Protein AF-A0AAD6Y8E2-F1 (afdb_monomer_lite)

Secondary structure (DSSP, 8-state):
----SSSSPTT-B-TT---STTPPPPBPPPGGGS-GGGGGTTS-------STT-HHHHHHHHHHHHHHHHHHHHHHT-

Organism: NCBI:txid153505

Radius of gyration: 21.16 Å; chains: 1; bounding box: 54×35×50 Å

pLDDT: mean 90.58, std 10.4, range [38.72, 97.62]

InterPro domains:
  IPR013870 Large ribosomal subunit protein mL54 [PF08561] (5-75)
  IPR013870 Large ribosomal subunit protein mL54 [PTHR28595] (4-76)

Foldseek 3Di:
DDDDLDPFDFQRFDPPPDDDPPDDTDTDHPPVVDDPVVSCPPPDDDQDCPDDPGPVVVVVVVVVVVVVVVVVVVVVVD

Structure (mmCIF, N/CA/C/O backbone):
data_AF-A0AAD6Y8E2-F1
#
_entry.id   AF-A0AAD6Y8E2-F1
#
loop_
_atom_site.group_PDB
_atom_site.id
_atom_site.type_symbol
_atom_site.label_atom_id
_atom_site.label_alt_id
_atom_site.label_comp_id
_atom_site.label_asym_id
_atom_site.label_entity_id
_atom_site.label_seq_id
_atom_site.pdbx_PDB_ins_code
_atom_site.Cartn_x
_atom_site.Cartn_y
_atom_site.Cartn_z
_atom_site.occupancy
_atom_site.B_iso_or_equiv
_atom_site.auth_seq_id
_atom_site.auth_comp_id
_atom_site.auth_asym_id
_atom_site.auth_atom_id
_atom_site.pdbx_PDB_model_num
ATOM 1 N N . MET A 1 1 ? -11.270 -27.763 -1.648 1.00 38.72 1 MET A N 1
ATOM 2 C CA . MET A 1 1 ? -11.060 -26.839 -0.515 1.00 38.72 1 MET A CA 1
ATOM 3 C C . MET A 1 1 ? -11.471 -25.470 -1.008 1.00 38.72 1 MET A C 1
ATOM 5 O O . MET A 1 1 ? -10.914 -25.038 -2.008 1.00 38.72 1 MET A O 1
ATOM 9 N N . SER A 1 2 ? -12.507 -24.869 -0.425 1.00 44.09 2 SER A N 1
ATOM 10 C CA . SER A 1 2 ? -12.939 -23.530 -0.833 1.00 44.09 2 SER A CA 1
ATOM 11 C C . SER A 1 2 ? -11.828 -22.558 -0.448 1.00 44.09 2 SER A C 1
ATOM 13 O O . SER A 1 2 ? -11.489 -22.475 0.730 1.00 44.09 2 SER A O 1
ATOM 15 N N . SER A 1 3 ? -11.194 -21.914 -1.427 1.00 60.97 3 SER A N 1
ATOM 16 C CA . SER A 1 3 ? -10.241 -20.846 -1.135 1.00 60.97 3 SER A CA 1
ATOM 17 C C . SER A 1 3 ? -11.053 -19.663 -0.633 1.00 60.97 3 SER A C 1
ATOM 19 O O . SER A 1 3 ? -11.864 -19.132 -1.388 1.00 60.97 3 SER A O 1
ATOM 21 N N . LEU A 1 4 ? -10.868 -19.279 0.628 1.00 69.94 4 LEU A N 1
ATOM 22 C CA . LEU A 1 4 ? -11.339 -17.981 1.104 1.00 69.94 4 LEU A CA 1
ATOM 23 C C . LEU A 1 4 ? -10.670 -16.895 0.243 1.00 69.94 4 LEU A C 1
ATOM 25 O O . LEU A 1 4 ? -9.491 -17.032 -0.103 1.00 69.94 4 LEU A O 1
ATOM 29 N N . LEU A 1 5 ? -11.435 -15.882 -0.174 1.00 84.50 5 LEU A N 1
ATOM 30 C CA . LEU A 1 5 ? -10.930 -14.792 -1.014 1.00 84.50 5 LEU A CA 1
ATOM 31 C C . LEU A 1 5 ? -10.077 -13.835 -0.170 1.00 84.50 5 LEU A C 1
ATOM 33 O O . LEU A 1 5 ? -8.968 -13.475 -0.568 1.00 84.50 5 LEU A O 1
ATOM 37 N N . SER A 1 6 ? -10.555 -13.509 1.031 1.00 88.69 6 SER A N 1
ATOM 38 C CA . SER A 1 6 ? -9.791 -12.842 2.082 1.00 88.69 6 SER A CA 1
ATOM 39 C C . SER A 1 6 ? -9.252 -13.821 3.126 1.00 88.69 6 SER A C 1
ATOM 41 O O . SER A 1 6 ? -9.858 -14.840 3.445 1.00 88.69 6 SER A O 1
ATOM 43 N N . SER A 1 7 ? -8.106 -13.479 3.719 1.00 90.25 7 SER A N 1
ATOM 44 C CA . SER A 1 7 ? -7.576 -14.181 4.900 1.00 90.25 7 SER A CA 1
ATOM 45 C C . SER A 1 7 ? -8.241 -13.756 6.216 1.00 90.25 7 SER A C 1
ATOM 47 O O . SER A 1 7 ? -8.088 -14.440 7.225 1.00 90.25 7 SER A O 1
ATOM 49 N N . CYS A 1 8 ? -8.951 -12.624 6.219 1.00 90.25 8 CYS A N 1
ATOM 50 C CA . CYS A 1 8 ? -9.663 -12.102 7.380 1.00 90.25 8 CYS A CA 1
ATOM 51 C C . CYS A 1 8 ? -11.153 -12.398 7.236 1.00 90.25 8 CYS A C 1
ATOM 53 O O . CYS A 1 8 ? -11.777 -11.919 6.294 1.00 90.25 8 CYS A O 1
ATOM 55 N N . GLU A 1 9 ? -11.719 -13.142 8.186 1.00 92.25 9 GLU A N 1
ATOM 56 C CA . GLU A 1 9 ? -13.156 -13.412 8.212 1.00 92.25 9 GLU A CA 1
ATOM 57 C C . GLU A 1 9 ? -13.956 -12.151 8.597 1.00 92.25 9 GLU A C 1
ATOM 59 O O . GLU A 1 9 ? -13.437 -11.290 9.328 1.00 92.25 9 GLU A O 1
ATOM 64 N N . PRO A 1 10 ? -15.228 -12.041 8.173 1.00 94.25 10 PRO A N 1
ATOM 65 C CA . PRO A 1 10 ? -16.093 -10.930 8.558 1.00 94.25 10 PRO A CA 1
ATOM 66 C C . PRO A 1 10 ? -16.202 -10.823 10.086 1.00 94.25 10 PRO A C 1
ATOM 68 O O . PRO A 1 10 ? -16.373 -11.819 10.785 1.00 94.25 10 PRO A O 1
ATOM 71 N N . GLY A 1 11 ? -16.092 -9.610 10.624 1.00 94.25 11 GLY A N 1
ATOM 72 C CA . GLY A 1 11 ? -16.087 -9.356 12.067 1.00 94.25 11 GLY A CA 1
ATOM 73 C C . GLY A 1 11 ? -14.712 -9.455 12.736 1.00 94.25 11 GLY A C 1
ATOM 74 O O . GLY A 1 11 ? -14.597 -9.151 13.923 1.00 94.25 11 GLY A O 1
ATOM 75 N N . THR A 1 12 ? -13.653 -9.820 12.004 1.00 95.50 12 THR A N 1
ATOM 76 C CA . THR A 1 12 ? -12.281 -9.801 12.538 1.00 95.50 12 THR A CA 1
ATOM 77 C C . THR A 1 12 ? -11.887 -8.381 12.949 1.00 95.50 12 THR A C 1
ATOM 79 O O . THR A 1 12 ? -12.026 -7.440 12.168 1.00 95.50 12 THR A O 1
ATOM 82 N N . ILE A 1 13 ? -11.366 -8.211 14.168 1.00 95.94 13 ILE A N 1
ATOM 83 C CA . ILE A 1 13 ? -10.921 -6.904 14.670 1.00 95.94 13 ILE A CA 1
ATOM 84 C C . ILE A 1 13 ? -9.610 -6.505 13.982 1.00 95.94 13 ILE A C 1
ATOM 86 O O . ILE A 1 13 ? -8.579 -7.155 14.159 1.00 95.94 13 ILE A O 1
ATOM 90 N N . LEU A 1 14 ? -9.626 -5.389 13.255 1.00 95.25 14 LEU A N 1
ATOM 91 C CA . LEU A 1 14 ? -8.452 -4.818 12.601 1.00 95.25 14 LEU A CA 1
ATOM 92 C C . LEU A 1 14 ? -7.667 -3.947 13.592 1.00 95.25 14 LEU A C 1
ATOM 94 O O . LEU A 1 14 ? -7.900 -2.745 13.751 1.00 95.25 14 LEU A O 1
ATOM 98 N N . THR A 1 15 ? -6.727 -4.572 14.300 1.00 94.25 15 THR A N 1
ATOM 99 C CA . THR A 1 15 ? -5.881 -3.895 15.292 1.00 94.25 15 THR A CA 1
ATOM 100 C C . THR A 1 15 ? -4.937 -2.880 14.641 1.00 94.25 15 THR A C 1
ATOM 102 O O . THR A 1 15 ? -4.384 -3.141 13.578 1.00 94.25 15 THR A O 1
ATOM 105 N N . GLY A 1 16 ? -4.704 -1.739 15.296 1.00 93.69 16 GLY A N 1
ATOM 106 C CA . GLY A 1 16 ? -3.760 -0.712 14.828 1.00 93.69 16 GLY A CA 1
ATOM 107 C C . GLY A 1 16 ? -4.300 0.241 13.754 1.00 93.69 16 GLY A C 1
ATOM 108 O O . GLY A 1 16 ? -3.602 1.182 13.390 1.00 93.69 16 GLY A O 1
ATOM 109 N N . VAL A 1 17 ? -5.536 0.042 13.282 1.00 95.25 17 VAL A N 1
ATOM 110 C CA . VAL A 1 17 ? -6.208 0.966 12.348 1.00 95.25 17 VAL A CA 1
ATOM 111 C C . VAL A 1 17 ? -6.694 2.230 13.066 1.00 95.25 17 VAL A C 1
ATOM 113 O O . VAL A 1 17 ? -6.564 3.339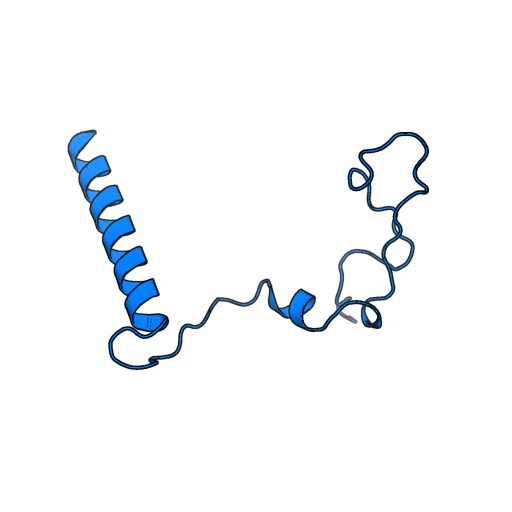 12.549 1.00 95.25 17 VAL A O 1
ATOM 116 N N . ASN A 1 18 ? -7.230 2.075 14.278 1.00 95.81 18 ASN A N 1
ATOM 117 C CA . ASN A 1 18 ? -7.647 3.204 15.105 1.00 95.81 18 ASN A CA 1
ATOM 118 C C . ASN A 1 18 ? -6.433 3.940 15.674 1.00 95.81 18 ASN A C 1
ATOM 120 O O . ASN A 1 18 ? -5.567 3.331 16.303 1.00 95.81 18 ASN A O 1
ATOM 124 N N . TYR A 1 19 ? -6.420 5.260 15.512 1.00 94.88 19 TYR A N 1
ATOM 125 C CA . TYR A 1 19 ? -5.347 6.133 15.995 1.00 94.88 19 TYR A CA 1
ATOM 126 C C . TYR A 1 19 ? -5.839 7.194 16.993 1.00 94.88 19 TYR A C 1
ATOM 128 O O . TYR A 1 19 ? -5.023 7.801 17.688 1.00 94.88 19 TYR A O 1
ATOM 136 N N . LEU A 1 20 ? -7.156 7.413 17.108 1.00 96.00 20 LEU A N 1
ATOM 137 C CA . LEU A 1 20 ? -7.747 8.292 18.119 1.00 96.00 20 LEU A CA 1
ATOM 138 C C . LEU A 1 20 ? -8.253 7.480 19.316 1.00 96.00 20 LEU A C 1
ATOM 140 O O . LEU A 1 20 ? -8.717 6.346 19.194 1.00 96.00 20 LEU A O 1
ATOM 144 N N . LYS A 1 21 ? -8.205 8.093 20.501 1.00 94.06 21 LYS A N 1
ATOM 145 C CA . LYS A 1 21 ? -8.738 7.492 21.730 1.00 94.06 21 LYS A CA 1
ATOM 146 C C . LYS A 1 21 ? -10.266 7.434 21.667 1.00 94.06 21 LYS A C 1
ATOM 148 O O . LYS A 1 21 ? -10.901 8.395 21.246 1.00 94.06 21 LYS A O 1
ATOM 153 N N . GLY A 1 22 ? -10.843 6.327 22.136 1.00 93.69 22 GLY A N 1
ATOM 154 C CA . GLY A 1 22 ? -12.296 6.152 22.229 1.00 93.69 22 GLY A CA 1
ATOM 155 C C . GLY A 1 22 ? -13.006 5.810 20.914 1.00 93.69 22 GLY A C 1
ATOM 156 O O . GLY A 1 22 ? -14.232 5.776 20.902 1.00 93.69 22 GLY A O 1
ATOM 157 N N . GLN A 1 23 ? -12.281 5.544 19.819 1.00 96.25 23 GLN A N 1
ATOM 158 C CA . GLN A 1 23 ? -12.894 5.029 18.590 1.00 96.25 23 GLN A CA 1
ATOM 159 C C . GLN A 1 23 ? -13.405 3.591 18.790 1.00 96.25 23 GLN A C 1
ATOM 161 O O . GLN A 1 23 ? -12.721 2.793 19.441 1.00 96.25 23 GLN A O 1
ATOM 166 N N . PRO A 1 24 ? -14.575 3.238 18.224 1.00 95.00 24 PRO A N 1
ATOM 167 C CA . PRO A 1 24 ? -15.052 1.859 18.230 1.00 95.00 24 PRO A CA 1
ATOM 168 C C . PRO A 1 24 ? -14.083 0.950 17.456 1.00 95.00 24 PRO A C 1
ATOM 170 O O . PRO A 1 24 ? -13.396 1.428 16.549 1.00 95.00 24 PRO A O 1
ATOM 173 N N . PRO A 1 25 ? -13.998 -0.350 17.788 1.00 94.50 25 PRO A N 1
ATOM 174 C CA . PRO A 1 25 ? -13.132 -1.282 17.072 1.00 94.50 25 PRO A CA 1
ATOM 175 C C . PRO A 1 25 ? -13.526 -1.356 15.592 1.00 94.50 25 PRO A C 1
ATOM 177 O O . PRO A 1 25 ? -14.706 -1.445 15.261 1.00 94.50 25 PRO A O 1
ATOM 180 N N . VAL A 1 26 ? -12.529 -1.329 14.707 1.00 96.25 26 VAL A N 1
ATOM 181 C CA . VAL A 1 26 ? -12.746 -1.535 13.271 1.00 96.25 26 VAL A CA 1
ATOM 182 C C . VAL A 1 26 ? -12.865 -3.031 13.024 1.00 96.25 26 VAL A C 1
ATOM 184 O O . VAL A 1 26 ? -11.962 -3.787 13.381 1.00 96.25 26 VAL A O 1
ATOM 187 N N . LEU A 1 27 ? -13.977 -3.445 12.428 1.00 96.44 27 LEU A N 1
ATOM 188 C CA . LEU A 1 27 ? -14.251 -4.834 12.081 1.00 96.44 27 LEU A CA 1
ATOM 189 C C . LEU A 1 27 ? -14.119 -5.019 10.568 1.00 96.44 27 LEU A C 1
ATOM 191 O O . LEU A 1 27 ? -14.518 -4.140 9.804 1.00 96.44 27 LEU A O 1
ATOM 195 N N . ALA A 1 28 ? -13.564 -6.153 10.145 1.00 95.94 28 ALA A N 1
ATOM 196 C CA . ALA A 1 28 ? -13.574 -6.558 8.746 1.00 95.94 28 ALA A CA 1
ATOM 197 C C . ALA A 1 28 ? -15.020 -6.767 8.271 1.00 95.94 28 ALA A C 1
ATOM 199 O O . ALA A 1 28 ? -15.830 -7.366 8.982 1.00 95.94 28 ALA A O 1
ATOM 200 N N . LEU A 1 29 ? -15.343 -6.261 7.087 1.00 94.25 29 LEU A N 1
ATOM 201 C CA . LEU A 1 29 ? -16.630 -6.484 6.433 1.00 94.25 29 LEU A CA 1
ATOM 202 C C . LEU A 1 29 ? -16.600 -7.815 5.653 1.00 94.25 29 LEU A C 1
ATOM 204 O O . LEU A 1 29 ? -15.526 -8.396 5.485 1.00 94.25 29 LEU A O 1
ATOM 208 N N . PRO A 1 30 ? -17.753 -8.322 5.192 1.00 94.69 30 PRO A N 1
ATOM 209 C CA . PRO A 1 30 ? -17.819 -9.348 4.154 1.00 94.69 30 PRO A CA 1
ATOM 210 C C . PRO A 1 30 ? -17.024 -8.979 2.896 1.00 94.69 30 PRO A C 1
ATOM 212 O O . PRO A 1 30 ? -16.931 -7.804 2.532 1.00 94.69 30 PRO A O 1
ATOM 215 N N . ASP A 1 31 ? -16.474 -9.986 2.216 1.00 93.19 31 ASP A N 1
ATOM 216 C CA . ASP A 1 31 ? -15.619 -9.807 1.035 1.00 93.19 31 ASP A CA 1
ATOM 217 C C . ASP A 1 31 ? -16.348 -9.071 -0.106 1.00 93.19 31 ASP A C 1
ATOM 219 O O . ASP A 1 31 ? -15.729 -8.318 -0.859 1.00 93.19 31 ASP A O 1
ATOM 223 N N . GLU A 1 32 ? -17.671 -9.234 -0.196 1.00 93.00 32 GLU A N 1
ATOM 224 C CA . GLU A 1 32 ? -18.544 -8.615 -1.197 1.00 93.00 32 GLU A CA 1
ATOM 225 C C . GLU A 1 32 ? -18.806 -7.123 -0.944 1.00 93.00 32 GLU A C 1
ATOM 227 O O . GLU A 1 32 ? -19.197 -6.400 -1.861 1.00 93.00 32 GLU A O 1
ATOM 232 N N . GLU A 1 33 ? -18.606 -6.648 0.289 1.00 95.81 33 GLU A N 1
ATOM 233 C CA . GLU A 1 33 ? -18.743 -5.227 0.629 1.00 95.81 33 GLU A CA 1
ATOM 234 C C . GLU A 1 33 ? -17.487 -4.424 0.262 1.00 95.81 33 GLU A C 1
ATOM 236 O O . GLU A 1 33 ? -17.517 -3.189 0.216 1.00 95.81 33 GLU A O 1
ATOM 241 N N . TYR A 1 34 ? -16.378 -5.108 -0.034 1.00 95.19 34 TYR A N 1
ATOM 242 C CA . TYR A 1 34 ? -15.163 -4.462 -0.502 1.00 95.19 34 TYR A CA 1
ATOM 243 C C . TYR A 1 34 ? -15.172 -4.272 -2.025 1.00 95.19 34 TYR A C 1
ATOM 245 O O . TYR A 1 34 ? -15.615 -5.142 -2.771 1.00 95.19 34 TYR A O 1
ATOM 253 N N . PRO A 1 35 ? -14.626 -3.153 -2.532 1.00 96.31 35 PRO A N 1
ATOM 254 C CA . PRO A 1 35 ? -14.529 -2.936 -3.969 1.00 96.31 35 PRO A CA 1
ATOM 255 C C . PRO A 1 35 ? -13.652 -3.977 -4.684 1.00 96.31 35 PRO A C 1
ATOM 257 O O . PRO A 1 35 ? -12.550 -4.281 -4.225 1.00 96.31 35 PRO A O 1
ATOM 260 N N . ASP A 1 36 ? -14.053 -4.384 -5.892 1.00 93.00 36 ASP A N 1
ATOM 261 C CA . ASP A 1 36 ? -13.348 -5.378 -6.724 1.00 93.00 36 ASP A CA 1
ATOM 262 C C . ASP A 1 36 ? -11.852 -5.105 -6.936 1.00 93.00 36 ASP A C 1
ATOM 264 O O . ASP A 1 36 ? -11.057 -6.025 -7.139 1.00 93.00 36 ASP A O 1
ATOM 268 N N . TRP A 1 37 ? -11.446 -3.830 -6.945 1.00 93.81 37 TRP A N 1
ATOM 269 C CA . TRP A 1 37 ? -10.050 -3.465 -7.180 1.00 93.81 37 TRP A CA 1
ATOM 270 C C . TRP A 1 37 ? -9.120 -3.960 -6.069 1.00 93.81 37 TRP A C 1
ATOM 272 O O . TRP A 1 37 ? -7.941 -4.171 -6.349 1.00 93.81 37 TRP A O 1
ATOM 282 N N . LEU A 1 38 ? -9.626 -4.169 -4.847 1.00 94.38 38 LEU A N 1
ATOM 283 C CA . LEU A 1 38 ? -8.840 -4.626 -3.699 1.00 94.38 38 LEU A CA 1
ATOM 284 C C . LEU A 1 38 ? -8.190 -5.983 -3.982 1.00 94.38 38 LEU A C 1
ATOM 286 O O . LEU A 1 38 ? -7.004 -6.186 -3.717 1.00 94.38 38 LEU A O 1
A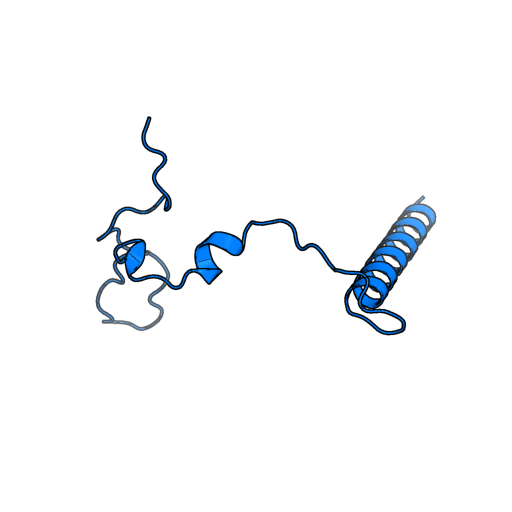TOM 290 N N . TRP A 1 39 ? -8.946 -6.875 -4.614 1.00 92.38 39 TRP A N 1
ATOM 291 C CA . TRP A 1 39 ? -8.526 -8.243 -4.905 1.00 92.38 39 TRP A CA 1
ATOM 292 C C . TRP A 1 39 ? -7.504 -8.329 -6.045 1.00 92.38 39 TRP A C 1
ATOM 294 O O . TRP A 1 39 ? -6.779 -9.312 -6.154 1.00 92.38 39 TRP A O 1
ATOM 304 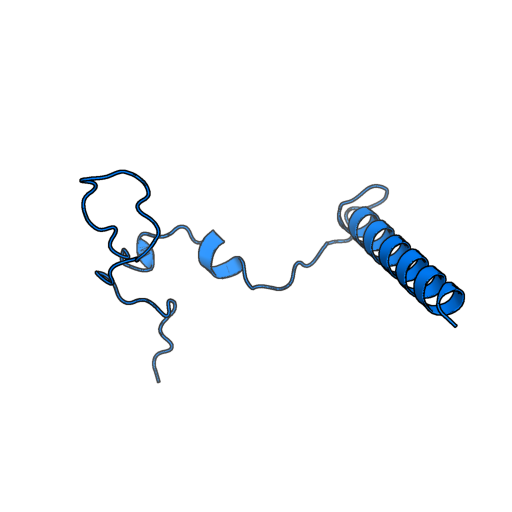N N . LYS A 1 40 ? -7.377 -7.265 -6.847 1.00 92.06 40 LYS A N 1
ATOM 305 C CA . LYS A 1 40 ? -6.423 -7.173 -7.965 1.00 92.06 40 LYS A CA 1
ATOM 306 C C . LYS A 1 40 ? -5.093 -6.521 -7.582 1.00 92.06 40 LYS A C 1
ATOM 308 O O . LYS A 1 40 ? -4.179 -6.457 -8.396 1.00 92.06 40 LYS A O 1
ATOM 313 N N . VAL A 1 41 ? -4.945 -6.020 -6.352 1.00 92.50 41 VAL A N 1
ATOM 314 C CA . VAL A 1 41 ? -3.751 -5.254 -5.931 1.00 92.50 41 VAL A CA 1
ATOM 315 C C . VAL A 1 41 ? -2.465 -6.086 -5.983 1.00 92.50 41 VAL A C 1
ATOM 317 O O . VAL A 1 41 ? -1.394 -5.542 -6.261 1.00 92.50 41 VAL A O 1
ATOM 320 N N . LEU A 1 42 ? -2.565 -7.389 -5.714 1.00 90.81 42 LEU A N 1
ATOM 321 C CA . LEU A 1 42 ? -1.427 -8.312 -5.712 1.00 90.81 42 LEU A CA 1
ATOM 322 C C . LEU A 1 42 ? -1.090 -8.860 -7.104 1.00 90.81 42 LEU A C 1
ATOM 324 O O . LEU A 1 42 ? -0.049 -9.498 -7.271 1.00 90.81 42 LEU A O 1
ATOM 328 N N . GLU A 1 43 ? -1.939 -8.612 -8.103 1.00 91.94 43 GLU A N 1
A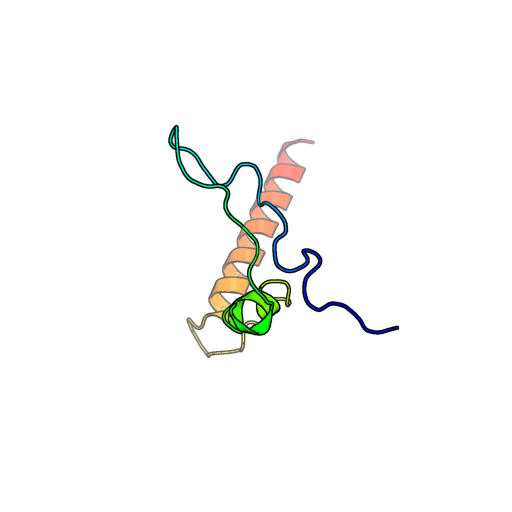TOM 329 C CA . GLU A 1 43 ? -1.664 -9.022 -9.473 1.00 91.94 43 GLU A CA 1
ATOM 330 C C . GLU A 1 43 ? -0.449 -8.252 -10.022 1.00 91.94 43 GLU A C 1
ATOM 332 O O . GLU A 1 43 ? -0.265 -7.057 -9.746 1.00 91.94 43 GLU A O 1
ATOM 337 N N . PRO A 1 44 ? 0.422 -8.912 -10.806 1.00 91.00 44 PRO A N 1
ATOM 338 C CA . PRO A 1 44 ? 1.564 -8.244 -11.405 1.00 91.00 44 PRO A CA 1
ATOM 339 C C . PRO A 1 44 ? 1.087 -7.108 -12.312 1.00 91.00 44 PRO A C 1
ATOM 341 O O . PRO A 1 44 ? 0.211 -7.277 -13.158 1.00 91.00 44 PRO A O 1
ATOM 344 N N . ARG A 1 45 ? 1.704 -5.932 -12.162 1.00 88.81 45 ARG A N 1
ATOM 345 C CA . ARG A 1 45 ? 1.400 -4.781 -13.018 1.00 88.81 45 ARG A CA 1
ATOM 346 C C . ARG A 1 45 ? 1.876 -5.057 -14.439 1.00 88.81 45 ARG A C 1
ATOM 348 O O . ARG A 1 45 ? 3.073 -4.985 -14.713 1.00 88.81 45 ARG A O 1
ATOM 355 N N . VAL A 1 46 ? 0.933 -5.325 -15.334 1.00 88.69 46 VAL A N 1
ATOM 356 C CA . VAL A 1 46 ? 1.183 -5.424 -16.772 1.00 88.69 46 VAL A CA 1
ATOM 357 C C . VAL A 1 46 ? 1.021 -4.036 -17.375 1.00 88.69 46 VAL A C 1
ATOM 359 O O . VAL A 1 46 ? -0.048 -3.431 -17.290 1.00 88.69 46 VAL A O 1
ATOM 362 N N . TRP A 1 47 ? 2.096 -3.510 -17.956 1.00 86.75 47 TRP A N 1
ATOM 363 C CA . TRP A 1 47 ? 2.046 -2.247 -18.681 1.00 86.75 47 TRP A CA 1
ATOM 364 C C . TRP A 1 47 ? 1.882 -2.547 -20.171 1.00 86.75 47 TRP A C 1
ATOM 366 O O . TRP A 1 47 ? 2.813 -3.093 -20.761 1.00 86.75 47 TRP A O 1
ATOM 376 N N . PRO A 1 48 ? 0.726 -2.238 -20.777 1.00 85.75 48 PRO A N 1
ATOM 377 C CA . PRO A 1 48 ? 0.562 -2.384 -22.217 1.00 85.75 48 PRO A CA 1
ATOM 378 C C . PRO A 1 48 ? 1.492 -1.431 -22.981 1.00 85.75 48 PRO A C 1
ATOM 380 O O . PRO A 1 48 ? 1.890 -0.373 -22.469 1.00 85.75 48 PRO A O 1
ATOM 383 N N . ASP A 1 49 ? 1.823 -1.813 -24.216 1.00 85.31 49 ASP A N 1
ATOM 384 C CA . ASP A 1 49 ? 2.491 -0.928 -25.167 1.00 85.31 49 ASP A CA 1
ATOM 385 C C . ASP A 1 49 ? 1.486 0.119 -25.670 1.00 85.31 49 ASP A C 1
ATOM 387 O O . ASP A 1 49 ? 0.762 -0.074 -26.644 1.00 85.31 49 ASP A O 1
ATOM 391 N N . ASP A 1 50 ? 1.402 1.216 -24.916 1.00 88.25 50 ASP A N 1
ATOM 392 C CA . ASP A 1 50 ? 0.522 2.359 -25.171 1.00 88.25 50 ASP A CA 1
ATOM 393 C C . ASP A 1 50 ? 1.131 3.348 -26.205 1.00 88.25 50 ASP A C 1
ATOM 395 O O . ASP A 1 50 ? 0.678 4.491 -26.305 1.00 88.25 50 ASP A O 1
ATOM 399 N N . GLY A 1 51 ? 2.182 2.958 -26.940 1.00 88.06 51 GLY A N 1
ATOM 400 C CA . GLY A 1 51 ? 2.892 3.812 -27.896 1.00 88.06 51 GLY A CA 1
ATOM 401 C C . GLY A 1 51 ? 3.901 4.790 -27.262 1.00 88.06 51 GLY A C 1
ATOM 402 O O . GLY A 1 51 ? 4.161 4.742 -26.052 1.00 88.06 51 GLY A O 1
ATOM 403 N N . PRO A 1 52 ? 4.499 5.698 -28.063 1.00 87.75 52 PRO A N 1
ATOM 404 C CA . PRO A 1 52 ? 5.568 6.590 -27.609 1.00 87.75 52 PRO A CA 1
ATOM 405 C C . PRO A 1 52 ? 5.119 7.506 -26.461 1.00 87.75 52 PRO A C 1
ATOM 407 O O . PRO A 1 52 ? 4.127 8.223 -26.563 1.00 87.75 52 PRO A O 1
ATOM 410 N N . GLY A 1 53 ? 5.858 7.504 -25.353 1.00 86.88 53 GLY A N 1
ATOM 411 C CA . GLY A 1 53 ? 5.514 8.228 -24.125 1.00 86.88 53 GLY A CA 1
ATOM 412 C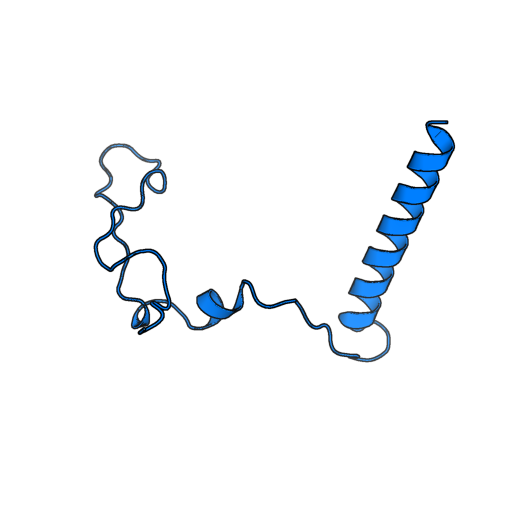 C . GLY A 1 53 ? 4.449 7.542 -23.257 1.00 86.88 53 GLY A C 1
ATOM 413 O O . GLY A 1 53 ? 4.053 8.086 -22.217 1.00 86.88 53 GLY A O 1
ATOM 414 N N . GLY A 1 54 ? 4.011 6.343 -23.645 1.00 91.56 54 GLY A N 1
ATOM 415 C CA . GLY A 1 54 ? 3.031 5.520 -22.949 1.00 91.56 54 GLY A CA 1
ATOM 416 C C . GLY A 1 54 ? 3.443 5.116 -21.529 1.00 91.56 54 GLY A C 1
ATOM 417 O O . GLY A 1 54 ? 4.513 5.460 -21.013 1.00 91.56 54 GLY A O 1
ATOM 418 N N . ARG A 1 55 ? 2.561 4.411 -20.812 1.00 88.94 55 ARG A N 1
ATOM 419 C CA . ARG A 1 55 ? 2.885 3.938 -19.451 1.00 88.94 55 ARG A CA 1
ATOM 420 C C . ARG A 1 55 ? 3.932 2.823 -19.464 1.00 88.94 55 ARG A C 1
ATOM 422 O O . ARG A 1 55 ? 4.799 2.852 -18.592 1.00 88.94 55 ARG A O 1
ATOM 429 N N . GLY A 1 56 ? 3.886 1.926 -20.454 1.00 91.62 56 GLY A N 1
ATOM 430 C CA . GLY A 1 56 ? 4.889 0.876 -20.676 1.00 91.62 56 GLY A CA 1
ATOM 431 C C . GLY A 1 56 ? 6.297 1.439 -20.817 1.00 91.62 56 GLY A C 1
ATOM 432 O O . GLY A 1 56 ? 7.137 1.220 -19.946 1.00 91.62 56 GLY A O 1
ATOM 433 N N . GLU A 1 57 ? 6.518 2.293 -21.815 1.00 92.50 57 GLU A N 1
ATOM 434 C CA . GLU A 1 57 ? 7.834 2.891 -22.061 1.00 92.50 57 GLU A CA 1
ATOM 435 C C . GLU A 1 57 ? 8.365 3.672 -20.839 1.00 92.50 57 GLU A C 1
ATOM 437 O O . GLU A 1 57 ? 9.543 3.599 -20.478 1.00 92.50 57 GLU A O 1
ATOM 442 N N . ARG A 1 58 ? 7.496 4.403 -20.125 1.00 91.81 58 ARG A N 1
ATOM 443 C CA . ARG A 1 58 ? 7.887 5.098 -18.885 1.00 91.81 58 ARG A CA 1
ATOM 444 C C . ARG A 1 58 ? 8.297 4.130 -17.773 1.00 91.81 58 ARG A C 1
ATOM 446 O O . ARG A 1 58 ? 9.230 4.438 -17.026 1.00 91.81 58 ARG A O 1
ATOM 453 N N . ALA A 1 59 ? 7.612 2.998 -17.630 1.00 93.12 59 ALA A N 1
ATOM 454 C CA . ALA A 1 59 ? 7.962 1.970 -16.655 1.00 93.12 59 ALA A CA 1
ATOM 455 C C . ALA A 1 59 ? 9.316 1.321 -16.989 1.00 93.12 59 ALA A C 1
ATOM 457 O O . ALA A 1 59 ? 10.162 1.187 -16.102 1.00 93.12 59 ALA A O 1
ATOM 458 N N . GLU A 1 60 ? 9.563 1.022 -18.263 1.00 92.88 60 GLU A N 1
ATOM 459 C CA . GLU A 1 60 ? 10.832 0.475 -18.755 1.00 92.88 60 GLU A CA 1
ATOM 460 C C . GLU A 1 60 ? 12.003 1.427 -18.511 1.00 92.88 60 GLU A C 1
ATOM 462 O O . GLU A 1 60 ? 13.013 1.037 -17.922 1.00 92.88 60 GLU A O 1
ATOM 467 N N . ARG A 1 61 ? 11.848 2.712 -18.857 1.00 94.19 61 ARG A N 1
ATOM 468 C CA . ARG A 1 61 ? 12.867 3.745 -18.600 1.00 94.19 61 ARG A CA 1
ATOM 469 C C . ARG A 1 61 ? 13.216 3.841 -17.112 1.00 94.19 61 ARG A C 1
ATOM 471 O O . ARG A 1 61 ? 14.389 3.965 -16.751 1.00 94.19 61 ARG A O 1
ATOM 478 N N . ARG A 1 62 ? 12.216 3.750 -16.224 1.00 94.75 62 ARG A N 1
ATOM 479 C CA . ARG A 1 62 ? 12.434 3.732 -14.765 1.00 94.75 62 ARG A CA 1
ATOM 480 C C . ARG A 1 62 ? 13.199 2.484 -14.322 1.00 94.75 62 ARG A C 1
ATOM 482 O O . ARG A 1 62 ? 14.124 2.606 -13.518 1.00 94.75 62 ARG A O 1
ATOM 489 N N . ALA A 1 63 ? 12.849 1.312 -14.847 1.00 94.81 63 ALA A N 1
ATOM 490 C CA . ALA A 1 63 ? 13.536 0.060 -14.539 1.00 94.81 63 ALA A CA 1
ATOM 491 C C . ALA A 1 63 ? 15.001 0.079 -15.013 1.00 94.81 63 ALA A C 1
ATOM 493 O O . ALA A 1 63 ? 15.902 -0.244 -14.234 1.00 94.81 63 ALA A O 1
ATOM 494 N N . ALA A 1 64 ? 15.255 0.544 -16.239 1.00 96.38 64 ALA A N 1
ATOM 495 C CA . ALA A 1 64 ? 16.595 0.688 -16.801 1.00 96.38 64 ALA A CA 1
ATOM 496 C C . ALA A 1 64 ? 17.460 1.664 -15.990 1.00 96.38 64 ALA A C 1
ATOM 498 O O . ALA A 1 64 ? 18.603 1.350 -15.654 1.00 96.38 64 ALA A O 1
ATOM 499 N N . ASN A 1 65 ? 16.908 2.818 -15.593 1.00 97.62 65 ASN A N 1
ATOM 500 C CA . ASN A 1 65 ? 17.639 3.773 -14.761 1.00 97.62 65 ASN A CA 1
ATOM 501 C C . ASN A 1 65 ? 17.965 3.192 -13.374 1.00 97.62 65 ASN A C 1
ATOM 503 O O . ASN A 1 65 ? 19.087 3.348 -12.896 1.00 97.62 65 ASN A O 1
ATOM 507 N N . LYS A 1 66 ? 17.022 2.469 -12.750 1.00 97.31 66 LYS A N 1
ATOM 508 C CA . LYS A 1 66 ? 17.261 1.777 -11.472 1.00 97.31 66 LYS A CA 1
ATOM 509 C C . LYS A 1 66 ? 18.388 0.747 -11.592 1.00 97.31 66 LYS A C 1
ATOM 511 O O . LYS A 1 66 ? 19.241 0.694 -10.710 1.00 97.31 66 LYS A O 1
ATOM 516 N N . LYS A 1 67 ? 18.412 -0.035 -12.678 1.00 97.38 67 LYS A N 1
ATOM 517 C CA . LYS A 1 67 ? 19.479 -1.008 -12.954 1.00 97.38 67 LYS A CA 1
ATOM 518 C C . LYS A 1 67 ? 20.834 -0.316 -13.115 1.00 97.38 67 LYS A C 1
ATOM 520 O O . LYS A 1 67 ? 21.761 -0.651 -12.393 1.00 97.38 67 LYS A O 1
ATOM 525 N N . ARG A 1 68 ? 20.915 0.719 -13.958 1.00 97.38 68 ARG A N 1
ATOM 526 C CA . ARG A 1 68 ? 22.142 1.504 -14.179 1.00 97.38 68 ARG A CA 1
ATOM 527 C C . ARG A 1 68 ? 22.721 2.059 -12.877 1.00 97.38 68 ARG A C 1
ATOM 529 O O . ARG A 1 68 ? 23.924 1.977 -12.663 1.00 97.38 68 ARG A O 1
ATOM 536 N N . ILE A 1 69 ? 21.875 2.628 -12.014 1.00 97.00 69 ILE A N 1
ATOM 537 C CA . ILE A 1 69 ? 22.307 3.160 -10.712 1.00 97.00 69 ILE A CA 1
ATOM 538 C C . ILE A 1 69 ? 22.813 2.029 -9.812 1.00 97.00 69 ILE A C 1
ATOM 540 O O . ILE A 1 69 ? 23.859 2.174 -9.190 1.00 97.00 69 ILE A O 1
ATOM 544 N N . LYS A 1 70 ? 22.099 0.898 -9.755 1.00 96.75 70 LYS A N 1
ATOM 545 C CA . LYS A 1 70 ? 22.512 -0.256 -8.950 1.00 96.75 70 LYS A CA 1
ATOM 546 C C . LYS A 1 70 ? 23.867 -0.807 -9.404 1.00 96.75 70 LYS A C 1
ATOM 548 O O . LYS A 1 70 ? 24.720 -1.045 -8.557 1.00 96.75 70 LYS A O 1
ATOM 553 N N . ASP A 1 71 ? 24.063 -0.960 -10.710 1.00 96.44 71 ASP A N 1
ATOM 554 C CA . ASP A 1 71 ? 25.303 -1.480 -11.289 1.00 96.44 71 ASP A CA 1
ATOM 555 C C . ASP A 1 71 ? 26.471 -0.506 -11.047 1.00 96.44 71 ASP A C 1
ATOM 557 O O . ASP A 1 71 ? 27.548 -0.923 -10.630 1.00 96.44 71 ASP A O 1
ATOM 561 N N . ALA A 1 72 ? 26.246 0.804 -11.209 1.00 96.06 72 ALA A N 1
ATOM 562 C CA . ALA A 1 72 ? 27.250 1.825 -10.906 1.00 96.06 72 ALA A CA 1
ATOM 563 C C . ALA A 1 72 ? 27.643 1.833 -9.419 1.00 96.06 72 ALA A C 1
ATOM 565 O O . ALA A 1 72 ? 28.829 1.852 -9.098 1.00 96.06 72 ALA A O 1
ATOM 566 N N . ASN A 1 73 ? 26.661 1.764 -8.515 1.00 97.06 73 ASN A N 1
ATOM 567 C CA . ASN A 1 73 ? 26.915 1.698 -7.075 1.00 97.06 73 ASN A CA 1
ATOM 568 C C . ASN A 1 73 ? 27.672 0.419 -6.693 1.00 97.06 73 ASN A C 1
ATOM 570 O O . ASN A 1 73 ? 28.550 0.466 -5.837 1.00 97.06 73 ASN A O 1
ATOM 574 N N . PHE A 1 74 ? 27.357 -0.712 -7.332 1.00 95.44 74 PHE A N 1
ATOM 575 C CA . PHE A 1 74 ? 28.060 -1.972 -7.105 1.00 95.44 74 PHE A CA 1
ATOM 576 C C . PHE A 1 74 ? 29.540 -1.867 -7.497 1.00 95.44 74 PHE A C 1
ATOM 578 O O . PHE A 1 74 ? 30.402 -2.202 -6.693 1.00 95.44 74 PHE A O 1
ATOM 585 N N . MET A 1 75 ? 29.839 -1.325 -8.682 1.00 91.75 75 MET A N 1
ATOM 586 C CA . MET A 1 75 ? 31.220 -1.159 -9.157 1.00 91.75 75 MET A CA 1
ATOM 587 C C . MET A 1 75 ? 32.021 -0.135 -8.343 1.00 91.75 75 MET A C 1
ATOM 589 O O . MET A 1 75 ? 33.229 -0.280 -8.217 1.00 91.75 75 MET A O 1
ATOM 593 N N . ALA A 1 76 ? 31.366 0.889 -7.790 1.00 90.50 76 ALA A N 1
ATOM 594 C CA . ALA A 1 76 ? 32.013 1.910 -6.964 1.00 90.50 76 ALA A CA 1
ATOM 595 C C . ALA A 1 76 ? 32.298 1.462 -5.516 1.00 90.50 76 ALA A C 1
ATOM 597 O O . ALA A 1 76 ? 33.012 2.159 -4.802 1.00 90.50 76 ALA A O 1
ATOM 598 N N . THR A 1 77 ? 31.715 0.344 -5.071 1.00 86.06 77 THR A N 1
ATOM 599 C CA . THR A 1 77 ? 31.885 -0.187 -3.703 1.00 86.06 77 THR A CA 1
ATOM 600 C C . THR A 1 77 ? 32.988 -1.259 -3.619 1.00 86.06 77 THR A C 1
ATOM 602 O O . THR A 1 77 ? 33.268 -1.751 -2.529 1.00 86.06 77 THR A O 1
ATOM 605 N N . GLN A 1 78 ? 33.608 -1.621 -4.750 1.00 58.47 78 GLN A N 1
ATOM 606 C CA . GLN A 1 78 ? 34.709 -2.591 -4.840 1.00 58.47 78 GLN A CA 1
ATOM 607 C C . GLN A 1 78 ? 36.086 -1.936 -4.732 1.00 58.47 78 GLN A C 1
ATOM 609 O O . GLN A 1 78 ? 36.227 -0.773 -5.171 1.00 58.47 78 GLN A O 1
#

Sequence (78 aa):
MSSLLSSCEPGTILTGVNYLKGQPPVLALPDEEYPDWLWKVLEPRVWPDDGPGGRGERAERRAANKKRIKD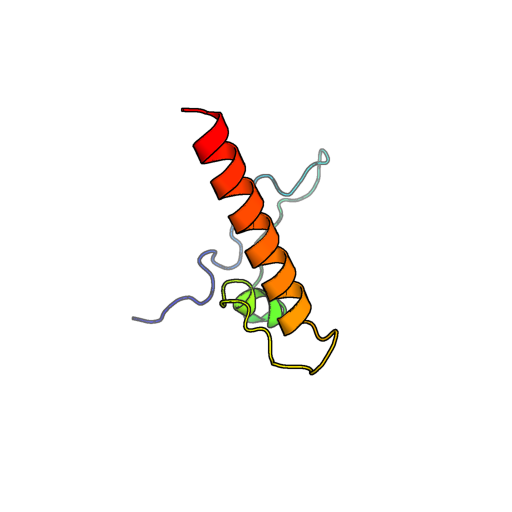ANFMATQ